Protein AF-A0AAV8WXK3-F1 (afdb_monomer)

Mean predicted aligned error: 10.57 Å

Organism: NCBI:txid1586634

pLDDT: mean 83.4, std 10.84, range [50.06, 95.94]

Structure (mmCIF, N/CA/C/O backbone):
data_AF-A0AAV8WXK3-F1
#
_entry.id   AF-A0AAV8WXK3-F1
#
loop_
_atom_site.group_PDB
_atom_site.id
_atom_site.type_symbol
_atom_site.label_atom_id
_atom_site.label_alt_id
_atom_site.label_comp_id
_atom_site.label_asym_id
_atom_site.label_entity_id
_atom_site.label_seq_id
_atom_site.pdbx_PDB_ins_code
_atom_site.Cartn_x
_atom_site.Cartn_y
_atom_site.Cartn_z
_atom_site.occupancy
_atom_site.B_iso_or_equiv
_atom_site.auth_seq_id
_atom_site.auth_comp_id
_atom_site.auth_asym_id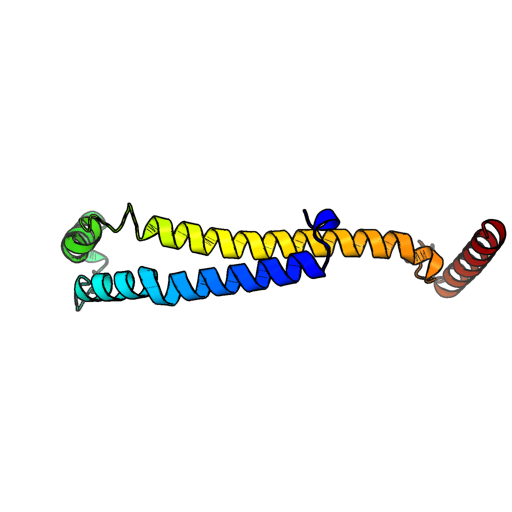
_atom_site.auth_atom_id
_atom_site.pdbx_PDB_model_num
ATOM 1 N N . MET A 1 1 ? 4.133 6.340 -17.331 1.00 71.69 1 MET A N 1
ATOM 2 C CA . MET A 1 1 ? 4.519 7.229 -16.216 1.00 71.69 1 MET A CA 1
ATOM 3 C C . MET A 1 1 ? 6.019 7.129 -15.974 1.00 71.69 1 MET A C 1
ATOM 5 O O . MET A 1 1 ? 6.680 8.133 -16.183 1.00 71.69 1 MET A O 1
ATOM 9 N N . CYS A 1 2 ? 6.570 5.940 -15.696 1.00 79.75 2 CYS A N 1
ATOM 10 C CA . CYS A 1 2 ? 8.013 5.729 -15.472 1.00 79.75 2 CYS A CA 1
ATOM 11 C C . CYS A 1 2 ? 8.922 6.330 -16.567 1.00 79.75 2 CYS A C 1
ATOM 13 O O . CYS A 1 2 ? 9.667 7.257 -16.262 1.00 79.75 2 CYS A O 1
ATOM 15 N N . LYS A 1 3 ? 8.715 5.972 -17.844 1.00 80.88 3 LYS A N 1
ATOM 16 C CA . LYS A 1 3 ? 9.365 6.598 -19.023 1.00 80.88 3 LYS A CA 1
ATOM 17 C C . LYS A 1 3 ? 9.380 8.131 -19.085 1.00 80.88 3 LYS A C 1
ATOM 19 O O . LYS A 1 3 ? 10.296 8.707 -19.654 1.00 80.88 3 LYS A O 1
ATOM 24 N N . LEU A 1 4 ? 8.337 8.797 -18.582 1.00 86.06 4 LEU A N 1
ATOM 25 C CA . LEU A 1 4 ? 8.198 10.258 -18.683 1.00 86.06 4 LEU A CA 1
ATOM 26 C C . LEU A 1 4 ? 8.815 10.985 -17.486 1.00 86.06 4 LEU A C 1
ATOM 28 O O . LEU A 1 4 ? 9.312 12.094 -17.642 1.00 86.06 4 LEU A O 1
ATOM 32 N N . LEU A 1 5 ? 8.758 10.381 -16.295 1.00 86.50 5 LEU A N 1
ATOM 33 C CA . LEU A 1 5 ? 9.324 10.967 -15.079 1.00 86.50 5 LEU A CA 1
ATOM 34 C C . LEU A 1 5 ? 10.833 10.707 -14.966 1.00 86.50 5 LEU A C 1
ATOM 36 O O . LEU A 1 5 ? 11.550 11.525 -14.389 1.00 86.50 5 LEU A O 1
ATOM 40 N N . GLY A 1 6 ? 11.303 9.568 -15.483 1.00 86.19 6 GLY A N 1
ATOM 41 C CA . GLY A 1 6 ? 12.664 9.081 -15.270 1.00 86.19 6 GLY A CA 1
ATOM 42 C C . GLY A 1 6 ? 12.981 8.823 -13.790 1.00 86.19 6 GLY A C 1
ATOM 43 O O . GLY A 1 6 ? 12.161 9.056 -12.900 1.00 86.19 6 GLY A O 1
ATOM 44 N N . TYR A 1 7 ? 14.203 8.370 -13.501 1.00 88.00 7 TYR A N 1
ATOM 45 C CA . TYR A 1 7 ? 14.631 8.070 -12.126 1.00 88.00 7 TYR A CA 1
ATOM 46 C C . TYR A 1 7 ? 14.542 9.276 -11.189 1.00 88.00 7 TYR A C 1
ATOM 48 O O . TYR A 1 7 ? 14.102 9.147 -10.048 1.00 88.00 7 TYR A O 1
ATOM 56 N N . GLN A 1 8 ? 14.919 10.459 -11.679 1.00 89.00 8 GLN A N 1
ATOM 57 C CA . GLN A 1 8 ? 14.894 11.677 -10.876 1.00 89.00 8 GLN A CA 1
ATOM 58 C C . GLN A 1 8 ? 13.462 12.074 -10.495 1.00 89.00 8 GLN A C 1
ATOM 60 O O . GLN A 1 8 ? 13.208 12.379 -9.333 1.00 89.00 8 GLN A O 1
ATOM 65 N N . GLY A 1 9 ? 12.515 12.033 -11.439 1.00 89.81 9 GLY A N 1
ATOM 66 C CA . GLY A 1 9 ? 11.117 12.354 -11.152 1.00 89.81 9 GLY A CA 1
ATOM 67 C C . GLY A 1 9 ? 10.467 11.339 -10.213 1.00 89.81 9 GLY A C 1
ATOM 68 O O . GLY A 1 9 ? 9.748 11.728 -9.295 1.00 89.81 9 GLY A O 1
ATOM 69 N N . ILE A 1 10 ? 10.761 10.046 -10.388 1.00 89.94 10 ILE A N 1
ATOM 70 C CA . ILE A 1 10 ? 10.255 8.985 -9.505 1.00 89.94 10 ILE A CA 1
ATOM 71 C C . ILE A 1 10 ? 10.774 9.172 -8.074 1.00 89.94 10 ILE A C 1
ATOM 73 O O . ILE A 1 10 ? 9.990 9.066 -7.133 1.00 89.94 10 ILE A O 1
ATOM 77 N N . ALA A 1 11 ? 12.056 9.505 -7.895 1.00 90.94 11 ALA A N 1
ATOM 78 C CA . ALA A 1 11 ? 12.639 9.730 -6.572 1.00 90.94 11 ALA A CA 1
ATOM 79 C C . ALA A 1 11 ? 11.949 10.877 -5.814 1.00 90.94 11 ALA A C 1
ATOM 81 O O . ALA A 1 11 ? 11.594 10.709 -4.649 1.00 90.94 11 ALA A O 1
ATOM 82 N N . VAL A 1 12 ? 11.688 12.008 -6.484 1.00 93.94 12 VAL A N 1
ATOM 83 C CA . VAL A 1 12 ? 10.988 13.148 -5.864 1.00 93.94 12 VAL A CA 1
ATOM 84 C C . VAL A 1 12 ? 9.550 12.779 -5.495 1.00 93.94 12 VAL A C 1
ATOM 86 O O . VAL A 1 12 ? 9.099 13.094 -4.397 1.00 93.94 12 VAL A O 1
ATOM 89 N N . VAL A 1 13 ? 8.831 12.069 -6.373 1.00 92.38 13 VAL A N 1
ATOM 90 C CA . VAL A 1 13 ? 7.464 11.609 -6.074 1.00 92.38 13 VAL A CA 1
ATOM 91 C C . VAL A 1 13 ? 7.453 10.683 -4.857 1.00 92.38 13 VAL A C 1
ATOM 93 O O . VAL A 1 13 ? 6.617 10.855 -3.974 1.00 92.38 13 VAL A O 1
ATOM 96 N N . MET A 1 14 ? 8.392 9.739 -4.767 1.00 91.56 14 MET A N 1
ATOM 97 C CA . MET A 1 14 ? 8.509 8.842 -3.613 1.00 91.56 14 MET A CA 1
ATOM 98 C C . MET A 1 14 ? 8.801 9.604 -2.314 1.00 91.56 14 MET A C 1
ATOM 100 O O . MET A 1 14 ? 8.226 9.288 -1.272 1.00 91.56 14 MET A O 1
ATOM 104 N N . GLU A 1 15 ? 9.648 10.633 -2.365 1.00 93.88 15 GLU A N 1
ATOM 105 C CA . GLU A 1 15 ? 9.946 11.474 -1.204 1.00 93.88 15 GLU A CA 1
ATOM 106 C C . GLU A 1 15 ? 8.705 12.239 -0.713 1.00 93.88 15 GLU A C 1
ATOM 108 O O . GLU A 1 15 ? 8.414 12.253 0.485 1.00 93.88 15 GLU A O 1
ATOM 113 N N . GLU A 1 16 ? 7.934 12.831 -1.626 1.00 93.94 16 GLU A N 1
ATOM 114 C CA . GLU A 1 16 ? 6.701 13.545 -1.280 1.00 93.94 16 GLU A CA 1
ATOM 115 C C . GLU A 1 16 ? 5.615 12.602 -0.749 1.00 93.94 16 GLU A C 1
ATOM 117 O O . GLU A 1 16 ? 4.958 12.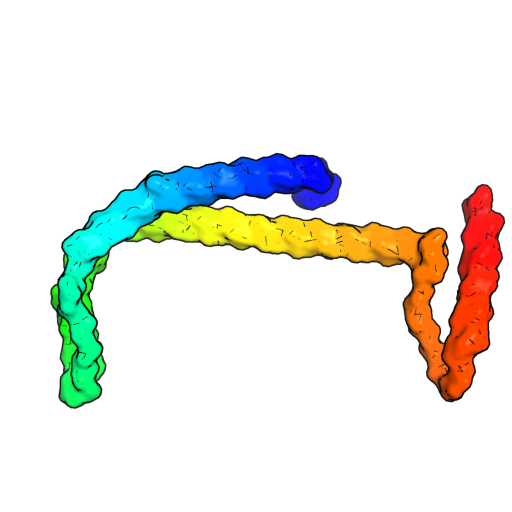906 0.250 1.00 93.94 16 GLU A O 1
ATOM 122 N N . LEU A 1 17 ? 5.477 11.409 -1.330 1.00 93.81 17 LEU A N 1
ATOM 123 C CA . LEU A 1 17 ? 4.552 10.394 -0.823 1.00 93.81 17 LEU A CA 1
ATOM 124 C C . LEU A 1 17 ? 4.912 9.948 0.597 1.00 93.81 17 LEU A C 1
ATOM 126 O O . LEU A 1 17 ? 4.020 9.796 1.433 1.00 93.81 17 LEU A O 1
ATOM 130 N N . LEU A 1 18 ? 6.202 9.810 0.917 1.00 93.12 18 LEU A N 1
ATOM 131 C CA . LEU A 1 18 ? 6.651 9.514 2.280 1.00 93.12 18 LEU A CA 1
ATOM 132 C C . LEU A 1 18 ? 6.313 10.642 3.265 1.00 93.12 18 LEU A C 1
ATOM 134 O O . LEU A 1 18 ? 5.928 10.362 4.404 1.00 93.12 18 LEU A O 1
ATOM 138 N N . LYS A 1 19 ? 6.409 11.910 2.845 1.00 94.75 19 LYS A N 1
ATOM 139 C CA . LYS A 1 19 ? 6.002 13.062 3.669 1.00 94.75 19 LYS A CA 1
ATOM 140 C C . LYS A 1 19 ? 4.497 13.044 3.943 1.00 94.75 19 LYS A C 1
ATOM 142 O O . LYS A 1 19 ? 4.099 13.220 5.096 1.00 94.75 19 LYS A O 1
ATOM 147 N N . ILE A 1 20 ? 3.680 12.760 2.927 1.00 93.06 20 ILE A N 1
ATOM 148 C CA . ILE A 1 20 ? 2.220 12.626 3.061 1.00 93.06 20 ILE A CA 1
ATOM 149 C C . ILE A 1 20 ? 1.877 11.482 4.019 1.00 93.06 20 ILE A C 1
ATOM 151 O O . ILE A 1 20 ? 1.131 11.680 4.975 1.00 93.06 20 ILE A O 1
ATOM 155 N N . VAL A 1 21 ? 2.491 10.311 3.838 1.00 94.12 21 VAL A N 1
ATOM 156 C CA . VAL A 1 21 ? 2.307 9.152 4.723 1.00 94.12 21 VAL A CA 1
ATOM 157 C C . VAL A 1 21 ? 2.658 9.493 6.168 1.00 94.12 21 VAL A C 1
ATOM 159 O O . VAL A 1 21 ? 1.892 9.186 7.083 1.00 94.12 21 VAL A O 1
ATOM 162 N N . LYS A 1 22 ? 3.794 10.157 6.396 1.00 94.06 22 LYS A N 1
ATOM 163 C CA . LYS A 1 22 ? 4.203 10.579 7.738 1.00 94.06 22 LYS A CA 1
ATOM 164 C C . LYS A 1 22 ? 3.170 11.519 8.363 1.00 94.06 22 LYS A C 1
ATOM 166 O O . LYS A 1 22 ? 2.841 11.349 9.536 1.00 94.06 22 LYS A O 1
ATOM 171 N N . SER A 1 23 ? 2.651 12.472 7.590 1.00 93.50 23 SER A N 1
ATOM 172 C CA . SER A 1 23 ? 1.610 13.401 8.037 1.00 93.50 23 SER A CA 1
ATOM 173 C C . SER A 1 23 ? 0.301 12.681 8.382 1.00 93.50 23 SER A C 1
ATOM 175 O O . SER A 1 23 ? -0.240 12.911 9.462 1.00 93.50 23 SER A O 1
ATOM 177 N N . LEU A 1 24 ? -0.155 11.746 7.542 1.00 92.81 24 LEU A N 1
ATOM 178 C CA . LEU A 1 24 ? -1.360 10.940 7.781 1.00 92.81 24 LEU A CA 1
ATOM 179 C C . LEU A 1 24 ? -1.240 10.079 9.045 1.00 92.81 24 LEU A C 1
ATOM 181 O O . LEU A 1 24 ? -2.161 10.040 9.861 1.00 92.81 24 LEU A O 1
ATOM 185 N N . ILE A 1 25 ? -0.094 9.4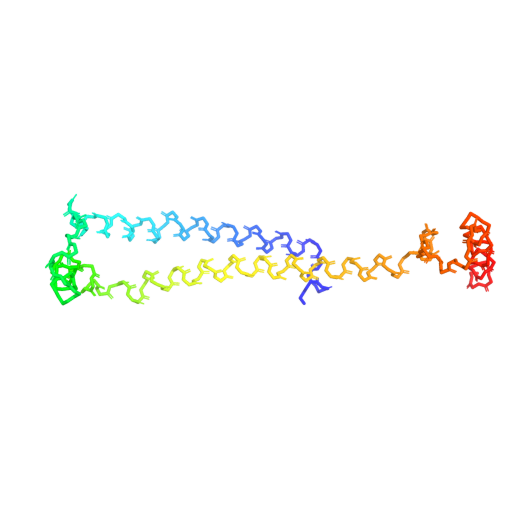16 9.238 1.00 91.94 25 ILE A N 1
ATOM 186 C CA . ILE A 1 25 ? 0.147 8.564 10.410 1.00 91.94 25 ILE A CA 1
ATOM 187 C C . ILE A 1 25 ? 0.205 9.403 11.688 1.00 91.94 25 ILE A C 1
ATOM 189 O O . ILE A 1 25 ? -0.449 9.063 12.669 1.00 91.94 25 ILE A O 1
ATOM 193 N N . GLN A 1 26 ? 0.996 10.479 11.700 1.00 92.69 26 GLN A N 1
ATOM 194 C CA . GLN A 1 26 ? 1.225 11.283 12.906 1.00 92.69 26 GLN A CA 1
ATOM 195 C C . GLN A 1 26 ? 0.070 12.243 13.222 1.00 92.69 26 GLN A C 1
ATOM 197 O O . GLN A 1 26 ? -0.068 12.664 14.370 1.00 92.69 26 GLN A O 1
ATOM 202 N N . GLY A 1 27 ? -0.741 12.587 12.222 1.00 90.69 27 GLY A N 1
ATOM 203 C CA . GLY A 1 27 ? -1.905 13.452 12.344 1.00 90.69 27 GLY A CA 1
ATOM 204 C C . GLY A 1 27 ? -3.183 12.658 12.597 1.00 90.69 27 GLY A C 1
ATOM 205 O O . GLY A 1 27 ? -3.460 12.254 13.728 1.00 90.69 27 GLY A O 1
ATOM 206 N N . SER A 1 28 ? -3.970 12.463 11.538 1.00 87.25 28 SER A N 1
ATOM 207 C CA . SER A 1 28 ? -5.338 11.941 11.618 1.00 87.25 28 SER A CA 1
ATOM 208 C C . SER A 1 28 ? -5.394 10.524 12.189 1.00 87.25 28 SER A C 1
ATOM 210 O O . SER A 1 28 ? -6.122 10.279 13.151 1.00 87.25 28 SER A O 1
ATOM 212 N N . LEU A 1 29 ? -4.588 9.590 11.675 1.00 89.44 29 LEU A N 1
ATOM 213 C CA . LEU A 1 29 ? -4.644 8.187 12.101 1.00 89.44 29 LEU A CA 1
ATOM 214 C C . LEU A 1 29 ? -4.279 8.006 13.578 1.00 89.44 29 LEU A C 1
ATOM 216 O O . LEU A 1 29 ? -4.930 7.227 14.278 1.00 89.44 29 LEU A O 1
ATOM 220 N N . LEU A 1 30 ? -3.275 8.732 14.078 1.00 91.25 30 LEU A N 1
ATOM 221 C CA . LEU A 1 30 ? -2.894 8.676 15.490 1.00 91.25 30 LEU A CA 1
ATOM 222 C C . LEU A 1 30 ? -4.008 9.199 16.400 1.00 91.25 30 LEU A C 1
ATOM 224 O O . LEU A 1 30 ? -4.276 8.595 17.439 1.00 91.25 30 LEU A O 1
ATOM 228 N N . GLN A 1 31 ? -4.642 10.313 16.027 1.00 89.94 31 GLN A N 1
ATOM 229 C CA . GLN A 1 31 ? -5.748 10.886 16.793 1.00 89.94 31 GLN A CA 1
ATOM 230 C C . GLN A 1 31 ? -6.929 9.917 16.840 1.00 89.94 31 GLN A C 1
ATOM 232 O O . GLN A 1 31 ? -7.360 9.554 17.934 1.00 89.94 31 GLN A O 1
ATOM 237 N N . PHE A 1 32 ? -7.359 9.393 15.688 1.00 87.62 32 PHE A N 1
ATOM 238 C CA . PHE A 1 32 ? -8.442 8.413 15.645 1.00 87.62 32 PHE A CA 1
ATOM 239 C C . PHE A 1 32 ? -8.125 7.150 16.437 1.00 87.62 32 PHE A C 1
ATOM 241 O O . PHE A 1 32 ? -8.988 6.652 17.151 1.00 87.62 32 PHE A O 1
ATOM 248 N N . THR A 1 33 ? -6.895 6.639 16.355 1.00 87.75 33 THR A N 1
ATOM 249 C CA . THR A 1 33 ? -6.501 5.427 17.090 1.00 87.75 33 THR A CA 1
ATOM 250 C C . THR A 1 33 ? -6.575 5.644 18.600 1.00 87.75 33 THR A C 1
ATOM 252 O O . THR A 1 33 ? -7.032 4.759 19.317 1.00 87.75 33 THR A O 1
ATOM 255 N N . LYS A 1 34 ? -6.17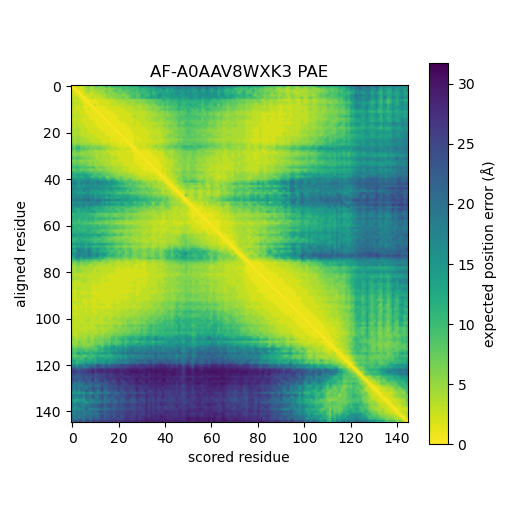6 6.822 19.097 1.00 89.94 34 LYS A N 1
ATOM 256 C CA . LYS A 1 34 ? -6.303 7.162 20.523 1.00 89.94 34 LYS A CA 1
ATOM 257 C C . LYS A 1 34 ? -7.766 7.225 20.952 1.00 89.94 34 LYS A C 1
ATOM 259 O O . LYS A 1 34 ? -8.125 6.574 21.927 1.00 89.94 34 LYS A O 1
ATOM 264 N N . THR A 1 35 ? -8.605 7.928 20.195 1.00 87.62 35 THR A N 1
ATOM 265 C CA . THR A 1 35 ? -10.041 8.044 20.485 1.00 87.62 35 THR A CA 1
ATOM 266 C C . THR A 1 35 ? -10.745 6.685 20.439 1.00 87.62 35 THR A C 1
ATOM 268 O O . THR A 1 35 ? -11.509 6.351 21.339 1.00 87.62 35 THR A O 1
ATOM 271 N N . LEU A 1 36 ? -10.441 5.850 19.442 1.00 85.81 36 LEU A N 1
ATOM 272 C CA . LEU A 1 36 ? -10.966 4.484 19.349 1.00 85.81 36 LEU A CA 1
ATOM 273 C C . LEU A 1 36 ? -10.492 3.598 20.499 1.00 85.81 36 LEU A C 1
ATOM 275 O O . LEU A 1 36 ? -11.266 2.788 20.995 1.00 85.81 36 LEU A O 1
ATOM 279 N N . MET A 1 37 ? -9.242 3.745 20.936 1.00 88.00 37 MET A N 1
ATOM 280 C CA . MET A 1 37 ? -8.704 2.986 22.063 1.00 88.00 37 MET A CA 1
ATOM 281 C C . MET A 1 37 ? -9.369 3.376 23.389 1.00 88.00 37 MET A C 1
ATOM 283 O O . MET A 1 37 ? -9.543 2.517 24.249 1.00 88.00 37 MET A O 1
ATOM 287 N N . GLU A 1 38 ? -9.780 4.636 23.549 1.00 86.94 38 GLU A N 1
ATOM 288 C CA . GLU A 1 38 ? -10.585 5.088 24.692 1.00 86.94 38 GLU A CA 1
ATOM 289 C C . GLU A 1 38 ? -12.020 4.543 24.647 1.00 86.94 38 GLU A C 1
ATOM 291 O O . GLU A 1 38 ? -12.560 4.172 25.688 1.00 86.94 38 GLU A O 1
ATOM 296 N N . ALA A 1 39 ? -12.613 4.444 23.454 1.00 85.25 39 ALA A N 1
ATOM 297 C CA . ALA A 1 39 ? -13.929 3.835 23.241 1.00 85.25 39 ALA A CA 1
ATOM 298 C C . ALA A 1 39 ? -13.907 2.292 23.290 1.00 85.25 39 ALA A C 1
ATOM 300 O O . ALA A 1 39 ? -14.956 1.652 23.364 1.00 85.25 39 ALA A O 1
ATOM 301 N N . MET A 1 40 ? -12.724 1.674 23.240 1.00 85.50 40 MET A N 1
ATOM 302 C CA . MET A 1 40 ? -12.568 0.222 23.266 1.00 85.50 40 MET A CA 1
ATOM 303 C C . MET A 1 40 ? -12.915 -0.330 24.660 1.00 85.50 40 MET A C 1
ATOM 305 O O . MET A 1 40 ? -12.436 0.191 25.674 1.00 85.50 40 MET A O 1
ATOM 309 N N . PRO A 1 41 ? -13.675 -1.437 24.762 1.00 87.00 41 PRO A N 1
ATOM 310 C CA . PRO A 1 41 ? -13.880 -2.095 26.046 1.00 87.00 41 PRO A CA 1
ATOM 311 C C . PRO A 1 41 ? -12.535 -2.546 26.633 1.00 87.00 41 PRO A C 1
ATOM 313 O O . PRO A 1 41 ? -11.750 -3.231 25.977 1.00 87.00 41 PRO A O 1
ATOM 316 N N . LYS A 1 42 ? -12.288 -2.219 27.910 1.00 84.12 42 LYS A N 1
ATOM 317 C CA . LYS A 1 42 ? -11.033 -2.558 28.617 1.00 84.12 42 LYS A CA 1
ATOM 318 C C . LYS A 1 42 ? -10.724 -4.056 28.619 1.00 84.12 42 LYS A C 1
ATOM 320 O O . LYS A 1 42 ? -9.568 -4.452 28.732 1.00 84.12 42 LYS A O 1
ATOM 325 N N . ILE A 1 43 ? -11.763 -4.890 28.562 1.00 82.25 43 ILE A N 1
ATOM 326 C CA . ILE A 1 43 ? -11.653 -6.345 28.549 1.00 82.25 43 ILE A CA 1
ATOM 327 C C . ILE A 1 43 ? -12.711 -6.895 27.592 1.00 82.25 43 ILE A C 1
ATOM 329 O O . ILE A 1 43 ? -13.898 -6.876 27.903 1.00 82.25 43 ILE A O 1
ATOM 333 N N . CYS A 1 44 ? -12.273 -7.456 26.468 1.00 85.88 44 CYS A N 1
ATOM 334 C CA . CYS A 1 44 ? -13.114 -8.245 25.571 1.00 85.88 44 CYS A CA 1
ATOM 335 C C . CYS A 1 44 ? -12.616 -9.696 25.606 1.00 85.88 44 CYS A C 1
ATOM 337 O O . CYS A 1 44 ? -11.542 -10.002 25.089 1.00 85.88 44 CYS A O 1
ATOM 339 N N . LYS A 1 45 ? -13.340 -10.583 26.302 1.00 85.44 45 LYS A N 1
ATOM 340 C CA . LYS A 1 45 ? -12.953 -11.999 26.431 1.00 85.44 45 LYS A CA 1
ATOM 341 C C . LYS A 1 45 ? -13.470 -12.783 25.234 1.00 85.44 45 LYS A C 1
ATOM 343 O O . LYS A 1 45 ? -14.541 -12.485 24.720 1.00 85.44 45 LYS A O 1
ATOM 348 N N . LEU A 1 46 ? -12.746 -13.830 24.847 1.00 85.50 46 LEU A N 1
ATOM 349 C CA . LEU A 1 46 ? -13.242 -14.783 23.861 1.00 85.50 46 LEU A CA 1
ATOM 350 C C . LEU A 1 46 ? -14.356 -15.631 24.506 1.00 85.50 46 LEU A C 1
ATOM 352 O O . LEU A 1 46 ? -14.071 -16.336 25.484 1.00 85.50 46 LEU A O 1
ATOM 356 N N . PRO A 1 47 ? -15.614 -15.563 24.030 1.00 86.69 47 PRO A N 1
ATOM 357 C CA . PRO A 1 47 ? -16.683 -16.376 24.595 1.00 86.69 47 PRO A CA 1
ATOM 358 C C . PRO A 1 47 ? -16.430 -17.863 24.320 1.00 86.69 47 PRO A C 1
ATOM 360 O O . PRO A 1 47 ? -15.827 -18.232 23.311 1.00 86.69 47 PRO A O 1
ATOM 363 N N . ARG A 1 48 ? -16.890 -18.733 25.225 1.00 84.69 48 ARG A N 1
ATOM 364 C CA . ARG A 1 48 ? -16.784 -20.188 25.035 1.00 84.69 48 ARG A CA 1
ATOM 365 C C . ARG A 1 48 ? -17.668 -20.665 23.881 1.00 84.69 48 ARG A C 1
ATOM 367 O O . ARG A 1 48 ? -18.680 -20.045 23.566 1.00 84.69 48 ARG A O 1
ATOM 374 N N . TYR A 1 49 ? -17.316 -21.810 23.301 1.00 84.94 49 TYR A N 1
ATOM 375 C CA . TYR A 1 49 ? -18.105 -22.417 22.225 1.00 84.94 49 TYR A CA 1
ATOM 376 C C . TYR A 1 49 ? -19.539 -22.772 22.668 1.00 84.94 49 TYR A C 1
ATOM 378 O O . TYR A 1 49 ? -20.454 -22.740 21.849 1.00 84.94 49 TYR A O 1
ATOM 386 N N . ASP A 1 50 ? -19.738 -23.018 23.969 1.00 86.44 50 ASP A N 1
ATOM 387 C CA . ASP A 1 50 ? -21.025 -23.356 24.595 1.00 86.44 50 ASP A CA 1
ATOM 388 C C . ASP A 1 50 ? -22.127 -22.303 24.359 1.00 86.44 50 ASP A C 1
ATOM 390 O O . ASP A 1 50 ? -23.312 -22.621 24.413 1.00 86.44 50 ASP A O 1
ATOM 394 N N . TYR A 1 51 ? -21.755 -21.048 24.080 1.00 83.56 51 TYR A N 1
ATOM 395 C CA . TYR A 1 51 ? -22.700 -19.948 23.847 1.00 83.56 51 TYR A CA 1
ATOM 396 C C . TYR A 1 51 ? -23.334 -19.958 22.445 1.00 83.56 51 TYR A C 1
ATOM 398 O O . TYR A 1 51 ? -24.295 -19.225 22.202 1.00 83.56 51 TYR A O 1
ATOM 406 N N . GLY A 1 52 ? -22.810 -20.770 21.519 1.00 90.94 52 GLY A N 1
ATOM 407 C CA . GLY A 1 52 ? -23.267 -20.825 20.131 1.00 90.94 52 GLY A CA 1
ATOM 408 C C . GLY A 1 52 ? -23.018 -19.532 19.339 1.00 90.94 52 GLY A C 1
ATOM 409 O O . GLY A 1 52 ? -22.687 -18.478 19.885 1.00 90.94 52 GLY A O 1
ATOM 410 N N . SER A 1 53 ? -23.189 -19.587 18.015 1.00 90.44 53 SER A N 1
ATOM 411 C CA . SER A 1 53 ? -22.942 -18.427 17.145 1.00 90.44 53 SER A CA 1
ATOM 412 C C . SER A 1 53 ? -23.829 -17.203 17.438 1.00 90.44 53 SER A C 1
ATOM 414 O O . SER A 1 53 ? -23.285 -16.096 17.415 1.00 90.44 53 SER A O 1
ATOM 416 N N . PRO A 1 54 ? -25.133 -17.324 17.784 1.00 91.25 54 PRO A N 1
ATOM 417 C CA . PRO A 1 54 ? -25.956 -16.148 18.075 1.00 91.25 54 PRO A CA 1
ATOM 418 C C . PRO A 1 54 ? -25.552 -15.464 19.387 1.00 91.25 54 PRO A C 1
ATOM 420 O O . PRO A 1 54 ? -25.541 -14.236 19.462 1.00 91.25 54 PRO A O 1
ATOM 423 N N . GLY A 1 55 ? -25.171 -16.246 20.406 1.00 88.75 55 GLY A N 1
ATOM 424 C CA . GLY A 1 55 ? -24.718 -15.718 21.694 1.00 88.75 55 GLY A CA 1
ATOM 425 C C . GLY A 1 55 ? -23.381 -14.987 21.581 1.00 88.75 55 GLY A C 1
ATOM 426 O O . GLY A 1 55 ? -23.220 -13.896 22.128 1.00 88.75 55 GLY A O 1
ATOM 427 N N . VAL A 1 56 ? -22.446 -15.541 20.804 1.00 91.38 56 VAL A N 1
ATOM 428 C CA . VAL A 1 56 ? -21.152 -14.906 20.508 1.00 91.38 56 VAL A CA 1
ATOM 429 C C . VAL A 1 56 ? -21.340 -13.598 19.730 1.00 91.38 56 VAL A C 1
ATOM 431 O O . VAL A 1 56 ? -20.727 -12.587 20.072 1.00 91.38 56 VAL A O 1
ATOM 434 N N . LEU A 1 57 ? -22.213 -13.584 18.715 1.00 90.06 57 LEU A N 1
ATOM 435 C CA . LEU A 1 57 ? -22.501 -12.375 17.939 1.00 90.06 57 LEU A CA 1
ATOM 436 C C . LEU A 1 57 ? -23.128 -11.278 18.810 1.00 90.06 57 LEU A C 1
ATOM 438 O O . LEU A 1 57 ? -22.688 -10.131 18.752 1.00 90.06 57 LEU A O 1
ATOM 442 N N . GLY A 1 58 ? -24.113 -11.628 19.642 1.00 90.00 58 GLY A N 1
ATOM 443 C CA . GLY A 1 58 ? -24.743 -10.690 20.573 1.00 90.00 58 GLY A CA 1
ATOM 444 C C . GLY A 1 58 ? -23.750 -10.103 21.579 1.00 90.00 58 GLY A C 1
ATOM 445 O O . GLY A 1 58 ? -23.783 -8.903 21.845 1.00 90.00 58 GLY A O 1
ATOM 446 N N . TYR A 1 59 ? -22.813 -10.920 22.076 1.00 90.25 59 TYR A N 1
ATOM 447 C CA . TYR A 1 59 ? -21.730 -10.457 22.946 1.00 90.25 59 TYR A CA 1
ATOM 448 C C . TYR A 1 59 ? -20.853 -9.404 22.258 1.00 90.25 59 TYR A C 1
ATOM 450 O O . TYR A 1 59 ? -20.653 -8.325 22.814 1.00 90.25 59 TYR A O 1
ATOM 458 N N . TYR A 1 60 ? -20.365 -9.674 21.042 1.00 90.06 60 TYR A N 1
ATOM 459 C CA . TYR A 1 60 ? -19.533 -8.708 20.319 1.00 90.06 60 TYR A CA 1
ATOM 460 C C . TYR A 1 60 ? -20.300 -7.451 19.922 1.00 90.06 60 TYR A C 1
ATOM 462 O O . TYR A 1 60 ? -19.746 -6.359 20.018 1.00 90.06 60 TYR A O 1
ATOM 470 N N . HIS A 1 61 ? -21.571 -7.580 19.539 1.00 89.12 61 HIS A N 1
ATOM 471 C CA . HIS A 1 61 ? -22.397 -6.420 19.228 1.00 89.12 61 HIS A CA 1
ATOM 472 C C . HIS A 1 61 ? -22.569 -5.517 20.453 1.00 89.12 61 HIS A C 1
ATOM 474 O O . HIS A 1 61 ? -22.454 -4.303 20.319 1.00 89.12 61 HIS A O 1
ATOM 480 N N . ALA A 1 62 ? -22.804 -6.080 21.641 1.00 88.44 62 ALA A N 1
ATOM 481 C CA . ALA A 1 62 ? -22.932 -5.295 22.866 1.00 88.44 62 ALA A CA 1
ATOM 482 C C . ALA A 1 62 ? -21.599 -4.655 23.293 1.00 88.44 62 ALA A C 1
ATOM 484 O O . ALA A 1 62 ? -21.580 -3.499 23.697 1.00 88.44 62 ALA A O 1
ATOM 485 N N . GLN A 1 63 ? -20.483 -5.385 23.182 1.00 87.81 63 GLN A N 1
ATOM 486 C CA . GLN A 1 63 ? -19.157 -4.907 23.602 1.00 87.81 63 GLN A CA 1
ATOM 487 C C . GLN A 1 63 ? -18.552 -3.860 22.659 1.00 87.81 63 GLN A C 1
ATOM 489 O O . GLN A 1 63 ? -17.785 -3.013 23.103 1.00 87.81 63 GLN A O 1
ATOM 494 N N . LEU A 1 64 ? -18.855 -3.930 21.361 1.00 87.81 64 LEU A N 1
ATOM 495 C CA . LEU A 1 64 ? -18.277 -3.057 20.333 1.00 87.81 64 LEU A CA 1
ATOM 496 C C . LEU A 1 64 ? -19.277 -2.012 19.819 1.00 87.81 64 LEU A C 1
ATOM 498 O O . LEU A 1 64 ? -18.989 -1.335 18.834 1.00 87.81 64 LEU A O 1
ATOM 502 N N . ASN A 1 65 ? -20.446 -1.876 20.454 1.00 87.50 65 ASN A N 1
ATOM 503 C CA . ASN A 1 65 ? -21.509 -0.982 19.994 1.00 87.50 65 ASN A CA 1
ATOM 504 C C . ASN A 1 65 ? -21.023 0.467 19.836 1.00 87.50 65 ASN A C 1
ATOM 506 O O . ASN A 1 65 ? -21.305 1.099 18.821 1.00 87.50 65 ASN A O 1
ATOM 510 N N . ASP A 1 66 ? -20.232 0.954 20.791 1.00 84.75 66 ASP A N 1
ATOM 511 C CA . ASP A 1 66 ? -19.716 2.327 20.796 1.00 84.75 66 ASP A CA 1
ATOM 512 C C . ASP A 1 66 ? -18.732 2.581 19.640 1.00 84.75 66 ASP A C 1
ATOM 514 O O . ASP A 1 66 ? -18.681 3.677 19.087 1.00 84.75 66 ASP A O 1
ATOM 518 N N . ILE A 1 67 ? -18.009 1.543 19.202 1.00 84.69 67 ILE A N 1
ATOM 519 C CA . ILE A 1 67 ? -17.130 1.593 18.025 1.00 84.69 67 ILE A CA 1
ATOM 520 C C . ILE A 1 67 ? -17.955 1.561 16.735 1.00 84.69 67 ILE A C 1
ATOM 522 O O . ILE A 1 67 ? -17.675 2.305 15.798 1.00 84.69 67 ILE A O 1
ATOM 526 N N . VAL A 1 68 ? -18.977 0.702 16.668 1.00 84.00 68 VAL A N 1
ATOM 527 C CA . VAL A 1 68 ? -19.841 0.560 15.482 1.00 84.00 68 VAL A CA 1
ATOM 528 C C . VAL A 1 68 ? -20.641 1.837 15.221 1.00 84.00 68 VAL A C 1
ATOM 530 O O . VAL A 1 68 ? -20.864 2.193 14.065 1.00 84.00 68 VAL A O 1
ATOM 533 N N . GLN A 1 69 ? -21.062 2.525 16.281 1.00 84.31 69 GLN A N 1
ATOM 534 C CA . GLN A 1 69 ? -21.819 3.772 16.197 1.00 84.31 69 GLN A CA 1
ATOM 535 C C . GLN A 1 69 ? -20.937 5.014 16.040 1.00 84.31 69 GLN A C 1
ATOM 537 O O . GLN A 1 69 ? -21.480 6.110 15.904 1.00 84.31 69 GLN A O 1
ATOM 542 N N . TYR A 1 70 ? -19.607 4.872 16.031 1.00 83.50 70 TYR A N 1
ATOM 543 C CA . TYR A 1 70 ? -18.703 6.006 15.882 1.00 83.50 70 TYR A CA 1
ATOM 544 C C . TYR A 1 70 ? -18.910 6.666 14.502 1.00 83.50 70 TYR A C 1
ATOM 546 O O . TYR A 1 70 ? -18.605 6.048 13.475 1.00 83.50 70 TYR A O 1
ATOM 554 N N . PRO A 1 71 ? -19.447 7.901 14.445 1.00 77.19 71 PRO A N 1
ATOM 555 C CA . PRO A 1 71 ? -19.906 8.508 13.194 1.00 77.19 71 PRO A CA 1
ATOM 556 C C . PRO A 1 71 ? -18.753 8.742 12.212 1.00 77.19 71 PRO A C 1
ATOM 558 O O . PRO A 1 71 ? -18.914 8.528 11.008 1.00 77.19 71 PRO A O 1
ATOM 561 N N . ASP A 1 72 ? -17.567 9.062 12.734 1.00 79.19 72 ASP A N 1
ATOM 562 C CA . ASP A 1 72 ? -16.388 9.394 11.930 1.00 79.19 72 ASP A CA 1
ATOM 563 C C . ASP A 1 72 ? -15.603 8.149 11.473 1.00 79.19 72 ASP A C 1
ATOM 565 O O . ASP A 1 72 ? -14.686 8.242 10.650 1.00 79.19 72 ASP A O 1
ATOM 569 N N . ALA A 1 73 ? -15.986 6.947 11.938 1.00 73.94 73 ALA A N 1
ATOM 570 C CA . ALA A 1 73 ? -15.340 5.693 11.538 1.00 73.94 73 ALA A CA 1
ATOM 571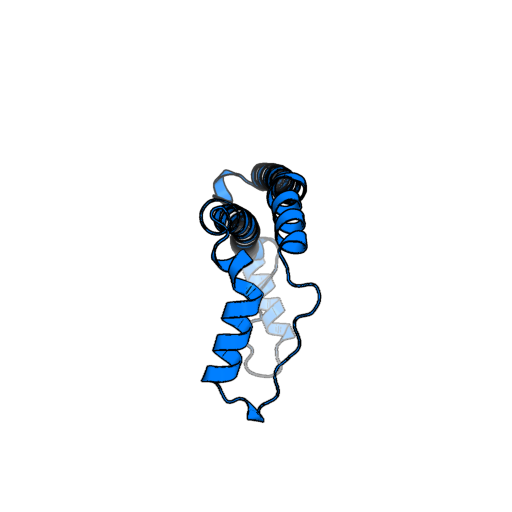 C C . ALA A 1 73 ? -15.426 5.478 10.021 1.00 73.94 73 ALA A C 1
ATOM 573 O O . ALA A 1 73 ? -14.458 5.081 9.367 1.00 73.94 73 ALA A O 1
ATOM 574 N N . ARG A 1 74 ? -16.608 5.722 9.441 1.00 69.62 74 ARG A N 1
ATOM 575 C CA . ARG A 1 74 ? -16.855 5.434 8.025 1.00 69.62 74 ARG A CA 1
ATOM 576 C C . ARG A 1 74 ? -16.422 6.573 7.107 1.00 69.62 74 ARG A C 1
ATOM 578 O O . ARG A 1 74 ? -15.971 6.300 5.996 1.00 69.62 74 ARG A O 1
ATOM 585 N N . THR A 1 75 ? -16.584 7.814 7.544 1.00 79.62 75 THR A N 1
ATOM 586 C CA . THR A 1 75 ? -16.338 9.013 6.731 1.00 79.62 75 THR A CA 1
ATOM 587 C C . THR A 1 75 ? -14.869 9.408 6.719 1.00 79.62 75 THR A C 1
ATOM 589 O O . THR A 1 75 ? -14.351 9.711 5.648 1.00 79.62 75 THR A O 1
ATOM 592 N N . GLU A 1 76 ? -14.183 9.344 7.861 1.00 84.06 76 GLU A N 1
ATOM 593 C CA . GLU A 1 76 ? -12.821 9.867 7.993 1.00 84.06 76 GLU A CA 1
ATOM 594 C C . GLU A 1 76 ? -11.798 8.759 8.231 1.00 84.06 76 GLU A C 1
ATOM 596 O O . GLU A 1 76 ? -10.808 8.675 7.502 1.00 84.06 76 GLU A O 1
ATOM 601 N N . LEU A 1 77 ? -12.027 7.847 9.178 1.00 85.81 77 LEU A N 1
ATOM 602 C CA . LEU A 1 77 ? -11.047 6.801 9.494 1.00 85.81 77 LEU A CA 1
ATOM 603 C C . LEU A 1 77 ? -10.795 5.869 8.296 1.00 85.81 77 LEU A C 1
ATOM 605 O O . LEU A 1 77 ? -9.651 5.723 7.858 1.00 85.81 77 LEU A O 1
ATOM 609 N N . PHE A 1 78 ? -11.839 5.270 7.713 1.00 87.69 78 PHE A N 1
ATOM 610 C CA . PHE A 1 78 ? -11.659 4.407 6.536 1.00 87.69 78 PHE A CA 1
ATOM 611 C C . PHE A 1 78 ? -11.180 5.167 5.299 1.00 87.69 78 PHE A C 1
ATOM 613 O O . PHE A 1 78 ? -10.485 4.584 4.467 1.00 87.69 78 PHE A O 1
ATOM 620 N N . HIS A 1 79 ? -11.500 6.457 5.179 1.00 90.38 79 HIS A N 1
ATOM 621 C CA . HIS A 1 79 ? -10.968 7.283 4.100 1.00 90.38 79 HIS A CA 1
ATOM 622 C C . HIS A 1 79 ? -9.450 7.451 4.224 1.00 90.38 79 HIS A C 1
ATOM 624 O O . HIS A 1 79 ? -8.736 7.159 3.266 1.00 90.38 79 HIS A O 1
ATOM 630 N N . ASN A 1 80 ? -8.962 7.818 5.414 1.00 90.81 80 ASN A N 1
ATOM 631 C CA . ASN A 1 80 ? -7.533 7.959 5.702 1.00 90.81 80 ASN A CA 1
ATOM 632 C C . ASN A 1 80 ? -6.777 6.636 5.490 1.00 90.81 80 ASN A C 1
ATOM 634 O O . ASN A 1 80 ? -5.707 6.623 4.885 1.00 90.81 80 ASN A O 1
ATOM 638 N N . PHE A 1 81 ? -7.341 5.500 5.922 1.00 91.00 81 PHE A N 1
ATOM 639 C CA . PHE A 1 81 ? -6.738 4.186 5.662 1.00 91.00 81 PHE A CA 1
ATOM 640 C C . PHE A 1 81 ? -6.709 3.829 4.176 1.00 91.00 81 PHE A C 1
ATOM 642 O O . PHE A 1 81 ? -5.731 3.247 3.706 1.00 91.00 81 PHE A O 1
ATOM 649 N N . ARG A 1 82 ? -7.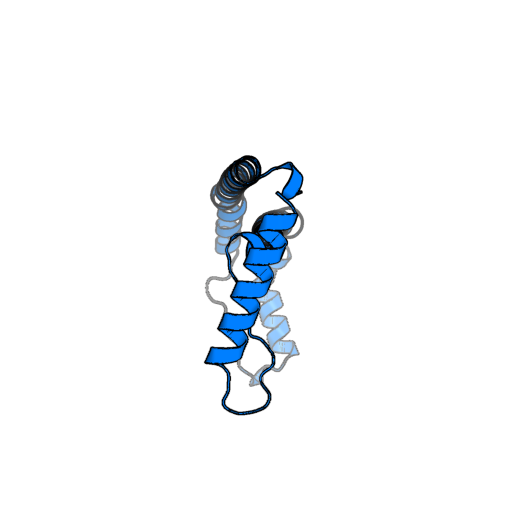758 4.180 3.425 1.00 92.56 82 ARG A N 1
ATOM 650 C CA . ARG A 1 82 ? -7.797 3.967 1.976 1.00 92.56 82 ARG A CA 1
ATOM 651 C C . ARG A 1 82 ? -6.746 4.815 1.268 1.00 92.56 82 ARG A C 1
ATOM 653 O O . ARG A 1 82 ? -6.065 4.306 0.388 1.00 92.56 82 ARG A O 1
ATOM 660 N N . GLU A 1 83 ? -6.609 6.083 1.642 1.00 92.44 83 GLU A N 1
ATOM 661 C CA . GLU A 1 83 ? -5.585 6.974 1.095 1.00 92.44 83 GLU A CA 1
ATOM 662 C C . GLU A 1 83 ? -4.180 6.443 1.387 1.00 92.44 83 GLU A C 1
ATOM 664 O O . GLU A 1 83 ? -3.392 6.242 0.465 1.00 92.44 83 GLU A O 1
ATOM 669 N N . PHE A 1 84 ? -3.905 6.097 2.645 1.00 93.88 84 PHE A N 1
ATOM 670 C CA . PHE A 1 84 ? -2.641 5.495 3.055 1.00 93.88 84 PHE A CA 1
ATOM 671 C C . PHE A 1 84 ? -2.328 4.201 2.284 1.00 93.88 84 PHE A C 1
ATOM 673 O O . PHE A 1 84 ? -1.228 4.041 1.752 1.00 93.88 84 PHE A O 1
ATOM 680 N N . GLY A 1 85 ? -3.304 3.296 2.163 1.00 94.88 85 GLY A N 1
ATOM 681 C CA . GLY A 1 85 ? -3.155 2.055 1.402 1.00 94.88 85 GLY A CA 1
ATOM 682 C C . GLY A 1 85 ? -2.901 2.300 -0.086 1.00 94.88 85 GLY A C 1
ATOM 683 O O . GLY A 1 85 ? -2.037 1.653 -0.677 1.00 94.88 85 GLY A O 1
ATOM 684 N N . ASN A 1 86 ? -3.591 3.272 -0.685 1.00 95.12 86 ASN A N 1
ATOM 685 C CA . ASN A 1 86 ? -3.385 3.649 -2.081 1.00 95.12 86 ASN A CA 1
ATOM 686 C C . ASN A 1 86 ? -1.985 4.214 -2.327 1.00 95.12 86 ASN A C 1
ATOM 688 O O . ASN A 1 86 ? -1.402 3.915 -3.365 1.00 95.12 86 ASN A O 1
ATOM 692 N N . ILE A 1 87 ? -1.428 4.984 -1.388 1.00 94.69 87 ILE A N 1
ATOM 693 C CA . ILE A 1 87 ? -0.052 5.483 -1.497 1.00 94.69 87 ILE A CA 1
ATOM 694 C C . ILE A 1 87 ? 0.935 4.312 -1.527 1.00 94.69 87 ILE A C 1
ATOM 696 O O . ILE A 1 87 ? 1.794 4.258 -2.403 1.00 94.69 87 ILE A O 1
ATOM 700 N N . ILE A 1 88 ? 0.778 3.331 -0.633 1.00 93.56 88 ILE A N 1
ATOM 701 C CA . ILE A 1 88 ? 1.637 2.136 -0.614 1.00 93.56 88 ILE A CA 1
ATOM 702 C C . ILE A 1 88 ? 1.508 1.345 -1.919 1.00 93.56 88 ILE A C 1
ATOM 704 O O . ILE A 1 88 ? 2.515 0.959 -2.512 1.00 93.56 88 ILE A O 1
ATOM 708 N N . LEU A 1 89 ? 0.276 1.115 -2.381 1.00 95.94 89 LEU A N 1
ATOM 709 C CA . LEU A 1 89 ? 0.023 0.417 -3.641 1.00 95.94 89 LEU A CA 1
ATOM 710 C C . LEU A 1 89 ? 0.637 1.159 -4.826 1.00 95.94 89 LEU A C 1
ATOM 712 O O . LEU A 1 89 ? 1.215 0.527 -5.705 1.00 95.94 89 LEU A O 1
ATOM 716 N N . PHE A 1 90 ? 0.549 2.487 -4.841 1.00 94.56 90 PHE A N 1
ATOM 717 C CA . PHE A 1 90 ? 1.166 3.301 -5.875 1.00 94.56 90 PHE A CA 1
ATOM 718 C C . PHE A 1 90 ? 2.687 3.125 -5.886 1.00 94.56 90 PHE A C 1
ATOM 720 O O . PHE A 1 90 ? 3.242 2.853 -6.947 1.00 94.56 90 PHE A O 1
ATOM 727 N N . CYS A 1 91 ? 3.350 3.200 -4.727 1.00 92.75 91 CYS A N 1
ATOM 728 C CA . CYS A 1 91 ? 4.791 2.963 -4.616 1.00 92.75 91 CYS A CA 1
ATOM 729 C C . CYS A 1 91 ? 5.186 1.582 -5.163 1.00 92.75 91 CYS A C 1
ATOM 731 O O . CYS A 1 91 ? 6.109 1.481 -5.969 1.00 92.75 91 CYS A O 1
ATOM 733 N N . LEU A 1 92 ? 4.442 0.536 -4.788 1.00 94.06 92 LEU A N 1
ATOM 734 C CA . LEU A 1 92 ? 4.679 -0.836 -5.243 1.00 94.06 92 LEU A CA 1
ATOM 735 C C . LEU A 1 92 ? 4.514 -0.984 -6.764 1.00 94.06 92 LEU A C 1
ATOM 737 O O . LEU A 1 92 ? 5.357 -1.579 -7.432 1.00 94.06 92 LEU A O 1
ATOM 741 N N . LEU A 1 93 ? 3.422 -0.461 -7.323 1.00 94.19 93 LEU A N 1
ATOM 742 C CA . LEU A 1 93 ? 3.141 -0.562 -8.757 1.00 94.19 93 LEU A CA 1
ATOM 743 C C . LEU A 1 93 ? 4.127 0.267 -9.589 1.00 94.19 93 LEU A C 1
ATOM 745 O O . LEU A 1 93 ? 4.506 -0.148 -10.683 1.00 94.19 93 LEU A O 1
ATOM 749 N N . MET A 1 94 ? 4.566 1.414 -9.067 1.00 91.62 94 MET A N 1
ATOM 750 C CA . MET A 1 94 ? 5.601 2.240 -9.687 1.00 91.62 94 MET A CA 1
ATOM 751 C C . MET A 1 94 ? 6.946 1.518 -9.747 1.00 91.62 94 MET A C 1
ATOM 753 O O . MET A 1 94 ? 7.581 1.520 -10.801 1.00 91.62 94 MET A O 1
ATOM 757 N N . GLU A 1 95 ? 7.359 0.871 -8.656 1.00 90.81 95 GLU A N 1
ATOM 758 C CA . GLU A 1 95 ? 8.585 0.068 -8.615 1.00 90.81 95 GLU A CA 1
ATOM 759 C C . GLU A 1 95 ? 8.520 -1.094 -9.616 1.00 90.81 95 GLU A C 1
ATOM 761 O O . GLU A 1 95 ? 9.422 -1.254 -10.435 1.00 90.81 95 GLU A O 1
ATOM 766 N N . GLN A 1 96 ? 7.410 -1.841 -9.643 1.00 93.38 96 GLN A N 1
ATOM 767 C CA . GLN A 1 96 ? 7.214 -2.932 -10.605 1.00 93.38 96 GLN A CA 1
ATOM 768 C C . GLN A 1 96 ? 7.288 -2.456 -12.061 1.00 93.38 96 GLN A C 1
ATOM 770 O O . GLN A 1 96 ? 7.884 -3.129 -12.904 1.00 93.38 96 GLN A O 1
ATOM 775 N N . ALA A 1 97 ? 6.687 -1.305 -12.368 1.00 91.56 97 ALA A N 1
ATOM 776 C CA . ALA A 1 97 ? 6.730 -0.732 -13.707 1.00 91.56 97 ALA A CA 1
ATOM 777 C C . ALA A 1 97 ? 8.150 -0.289 -14.098 1.00 91.56 97 ALA A C 1
ATOM 779 O O . ALA A 1 97 ? 8.551 -0.493 -15.243 1.00 91.56 97 ALA A O 1
ATOM 780 N N . LEU A 1 98 ? 8.920 0.269 -13.156 1.00 91.50 98 LEU A N 1
ATOM 781 C CA . LEU A 1 98 ? 10.318 0.641 -13.379 1.00 91.50 98 LEU A CA 1
ATOM 782 C C . LEU A 1 98 ? 11.195 -0.593 -13.640 1.00 91.50 98 LEU A C 1
ATOM 784 O O . LEU A 1 98 ? 11.937 -0.612 -14.616 1.00 91.50 98 LEU A O 1
ATOM 788 N N . SER A 1 99 ? 11.044 -1.663 -12.854 1.00 91.50 99 SER A N 1
ATOM 789 C CA . SER A 1 99 ? 11.798 -2.906 -13.069 1.00 91.50 99 SER A CA 1
ATOM 790 C C . SER A 1 99 ? 11.514 -3.546 -14.431 1.00 91.50 99 SER A C 1
ATOM 792 O O . SER A 1 99 ? 12.409 -4.114 -15.053 1.00 91.50 99 SER A O 1
ATOM 794 N N . GLN A 1 100 ? 10.274 -3.468 -14.923 1.00 90.94 100 GLN A N 1
ATOM 795 C CA . GLN A 1 100 ? 9.945 -3.965 -16.264 1.00 90.94 100 GLN A CA 1
ATOM 796 C C . GLN A 1 100 ? 10.632 -3.147 -17.363 1.00 90.94 100 GLN A C 1
ATOM 798 O O . GLN A 1 100 ? 11.087 -3.717 -18.357 1.00 90.94 100 GLN A O 1
ATOM 803 N N . GLU A 1 101 ? 10.715 -1.829 -17.186 1.00 89.94 101 GLU A N 1
ATOM 804 C CA . GLU A 1 101 ? 11.399 -0.924 -18.110 1.00 89.94 101 GLU A CA 1
ATOM 805 C C . GLU A 1 101 ? 12.902 -1.227 -18.163 1.00 89.94 101 GLU A C 1
ATOM 807 O O . GLU A 1 101 ? 13.442 -1.457 -19.243 1.00 89.94 101 GLU A O 1
ATOM 812 N N . GLU A 1 102 ? 13.536 -1.379 -17.000 1.00 89.75 102 GLU A N 1
ATOM 813 C CA . GLU A 1 102 ? 14.951 -1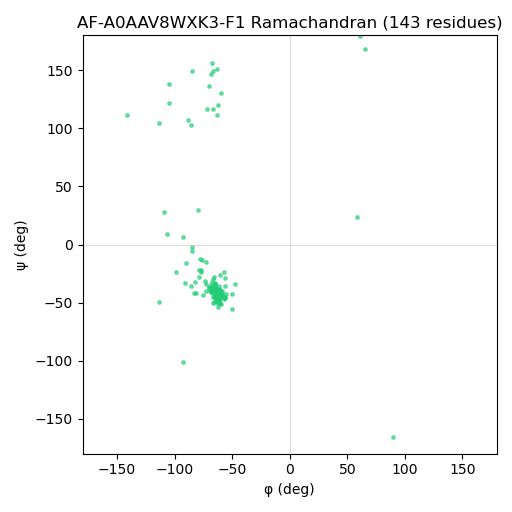.744 -16.875 1.00 89.75 102 GLU A CA 1
ATOM 814 C C . GLU A 1 102 ? 15.282 -3.068 -17.562 1.00 89.75 102 GLU A C 1
ATOM 816 O O . GLU A 1 102 ? 16.271 -3.169 -18.285 1.00 89.75 102 GLU A O 1
ATOM 821 N N . VAL A 1 103 ? 14.448 -4.097 -17.384 1.00 91.56 103 VAL A N 1
ATOM 822 C CA . VAL A 1 103 ? 14.667 -5.390 -18.047 1.00 91.56 103 VAL A CA 1
ATOM 823 C C . VAL A 1 103 ? 14.567 -5.252 -19.566 1.00 91.56 103 VAL A C 1
ATOM 825 O O . VAL A 1 103 ? 15.357 -5.870 -20.279 1.00 91.56 103 VAL A O 1
ATOM 828 N N . CYS A 1 104 ? 13.632 -4.448 -20.079 1.00 89.81 104 CYS A N 1
ATOM 829 C CA . CYS A 1 104 ? 13.523 -4.214 -21.521 1.00 89.81 104 CYS A CA 1
ATOM 830 C C . CYS A 1 104 ? 14.783 -3.541 -22.072 1.00 89.81 104 CYS A C 1
ATOM 832 O O . CYS A 1 104 ? 15.318 -3.995 -23.087 1.00 89.81 104 CYS A O 1
ATOM 834 N N . ASP A 1 105 ? 15.283 -2.519 -21.382 1.00 89.38 105 ASP A N 1
ATOM 835 C CA . ASP A 1 105 ? 16.489 -1.795 -21.781 1.00 89.38 105 ASP A CA 1
ATOM 836 C C . ASP A 1 105 ? 17.729 -2.700 -21.713 1.00 89.38 105 ASP A C 1
ATOM 838 O O . ASP A 1 105 ? 18.539 -2.729 -22.642 1.00 89.38 105 ASP A O 1
ATOM 842 N N . LEU A 1 106 ? 17.842 -3.530 -20.672 1.00 89.06 106 LEU A N 1
ATOM 843 C CA . LEU A 1 106 ? 18.917 -4.517 -20.541 1.00 89.06 106 LEU A CA 1
ATOM 844 C C . LEU A 1 106 ? 18.876 -5.570 -21.652 1.00 89.06 106 LEU A C 1
ATOM 846 O O . LEU A 1 106 ? 19.920 -5.923 -22.197 1.00 89.06 106 LEU A O 1
ATOM 850 N N . LEU A 1 107 ? 17.692 -6.064 -22.024 1.00 87.50 107 LEU A N 1
ATOM 851 C CA . LEU A 1 107 ? 17.544 -7.027 -23.120 1.00 87.50 107 LEU A CA 1
ATOM 852 C C . LEU A 1 107 ? 17.943 -6.423 -24.471 1.00 87.50 107 LEU A C 1
ATOM 854 O O . LEU A 1 107 ? 18.532 -7.118 -25.298 1.00 87.50 107 LEU A O 1
ATOM 858 N N . GLN A 1 108 ? 17.660 -5.138 -24.690 1.00 87.44 108 GLN A N 1
ATOM 859 C CA . GLN A 1 108 ? 18.080 -4.420 -25.894 1.00 87.44 108 GLN A CA 1
ATOM 860 C C . GLN A 1 108 ? 19.584 -4.117 -25.899 1.00 87.44 108 GLN A C 1
ATOM 862 O O . GLN A 1 108 ? 20.213 -4.166 -26.956 1.00 87.44 108 GLN A O 1
ATOM 867 N N . ALA A 1 109 ? 20.182 -3.859 -24.733 1.00 87.25 109 ALA A N 1
ATOM 868 C CA . ALA A 1 109 ? 21.618 -3.634 -24.582 1.00 87.25 109 ALA A CA 1
ATOM 869 C C . ALA A 1 109 ? 22.451 -4.931 -24.618 1.00 87.25 109 ALA A C 1
ATOM 871 O O . ALA A 1 109 ? 23.633 -4.892 -24.967 1.00 87.25 109 ALA A O 1
ATOM 872 N N . ALA A 1 110 ? 21.851 -6.082 -24.290 1.00 85.62 110 ALA A N 1
ATOM 873 C CA . ALA A 1 110 ? 22.533 -7.369 -24.145 1.00 85.62 110 ALA A CA 1
ATOM 874 C C . ALA A 1 110 ? 23.448 -7.760 -25.330 1.00 85.62 110 ALA A C 1
ATOM 876 O O . ALA A 1 110 ? 24.583 -8.174 -25.067 1.00 85.62 110 ALA A O 1
ATOM 877 N N . PRO A 1 111 ? 23.057 -7.578 -26.613 1.00 80.50 111 PRO A N 1
ATOM 878 C CA . PRO A 1 111 ? 23.929 -7.885 -27.748 1.00 80.50 111 PRO A CA 1
ATOM 879 C C . PRO A 1 111 ? 25.216 -7.051 -27.760 1.00 80.50 111 PRO A C 1
ATOM 881 O O . PRO A 1 111 ? 26.287 -7.582 -28.040 1.00 80.50 111 PRO A O 1
ATOM 884 N N . PHE A 1 112 ? 25.131 -5.767 -27.402 1.00 82.38 112 PHE A N 1
ATOM 885 C CA . PHE A 1 112 ? 26.274 -4.846 -27.363 1.00 82.38 112 PHE A CA 1
ATOM 886 C C . PHE A 1 112 ? 27.158 -5.056 -26.128 1.00 82.38 112 PHE A C 1
ATOM 888 O O . PHE A 1 112 ? 28.336 -4.707 -26.132 1.00 82.38 112 PHE A O 1
ATOM 895 N N . GLN A 1 113 ? 26.605 -5.664 -25.077 1.00 81.69 113 GLN A N 1
ATOM 896 C CA . GLN A 1 113 ? 27.318 -6.023 -23.850 1.00 81.69 113 GLN A CA 1
ATOM 897 C C . GLN A 1 113 ? 27.885 -7.455 -23.874 1.00 81.69 113 GLN A C 1
ATOM 899 O O . GLN A 1 113 ? 28.420 -7.915 -22.868 1.00 81.69 113 GLN A O 1
ATOM 904 N N . ASN A 1 114 ? 27.800 -8.163 -25.010 1.00 76.69 114 ASN A N 1
ATOM 905 C CA . ASN A 1 114 ? 28.198 -9.572 -25.166 1.00 76.69 114 ASN A CA 1
ATOM 906 C C . ASN A 1 114 ? 27.461 -10.550 -24.226 1.00 76.69 114 ASN A C 1
ATOM 908 O O . ASN A 1 114 ? 27.955 -11.644 -23.941 1.00 76.69 114 ASN A O 1
ATOM 912 N N . ILE A 1 115 ? 26.268 -10.184 -23.751 1.00 78.25 115 ILE A N 1
ATOM 913 C CA . ILE A 1 115 ? 25.423 -11.049 -22.929 1.00 78.25 115 ILE A CA 1
ATOM 914 C C . ILE A 1 115 ? 24.552 -11.872 -23.872 1.00 78.25 115 ILE A C 1
ATOM 916 O O . ILE A 1 115 ? 23.621 -11.364 -24.493 1.00 78.25 115 ILE A O 1
ATOM 920 N N . LEU A 1 116 ? 24.863 -13.163 -23.987 1.00 75.81 116 LEU A N 1
ATOM 921 C CA . LEU A 1 116 ? 24.125 -14.078 -24.850 1.00 75.81 116 LEU A CA 1
ATOM 922 C C . LEU A 1 116 ? 23.215 -14.999 -24.034 1.00 75.81 116 LEU A C 1
ATOM 924 O O . LEU A 1 116 ? 23.646 -15.548 -23.013 1.00 75.81 116 LEU A O 1
ATOM 928 N N . PRO A 1 117 ? 21.978 -15.240 -24.502 1.00 77.88 117 PRO A N 1
ATOM 929 C CA . PRO A 1 117 ? 21.148 -16.286 -23.933 1.00 77.88 117 PRO A CA 1
ATOM 930 C C . PRO A 1 117 ? 21.809 -17.648 -24.157 1.00 77.88 117 PRO A C 1
ATOM 932 O O . PRO A 1 117 ? 22.536 -17.861 -25.131 1.00 77.88 117 PRO A O 1
ATOM 935 N N . ARG A 1 118 ? 21.542 -18.593 -23.252 1.00 75.00 118 ARG A N 1
ATOM 936 C CA . ARG A 1 118 ? 22.114 -19.939 -23.348 1.00 75.00 118 ARG A CA 1
ATOM 937 C C . ARG A 1 118 ? 21.629 -20.615 -24.638 1.00 75.00 118 ARG A C 1
ATOM 939 O O . ARG A 1 118 ? 20.418 -20.791 -24.789 1.00 75.00 118 ARG A O 1
ATOM 946 N N . PRO A 1 119 ? 22.536 -21.002 -25.554 1.00 70.62 119 PRO A N 1
ATOM 947 C CA . PRO A 1 119 ? 22.140 -21.661 -26.785 1.00 70.62 119 PRO A CA 1
ATOM 948 C C . PRO A 1 119 ? 21.596 -23.058 -26.483 1.00 70.62 119 PRO A C 1
ATOM 950 O O . PRO A 1 119 ? 22.049 -23.749 -25.566 1.00 70.62 119 PRO A O 1
ATOM 953 N N . TYR A 1 120 ? 20.628 -23.493 -27.282 1.00 72.81 120 TYR A N 1
ATOM 954 C CA . TYR A 1 120 ? 20.149 -24.867 -27.229 1.00 72.81 120 TYR A CA 1
ATOM 955 C C . TYR A 1 120 ? 21.259 -25.817 -27.705 1.00 72.81 120 TYR A C 1
ATOM 957 O O . TYR A 1 120 ? 21.669 -25.759 -28.861 1.00 72.81 120 TYR A O 1
ATOM 965 N N . CYS A 1 121 ? 21.739 -26.691 -26.818 1.00 64.12 121 CYS A N 1
ATOM 966 C CA . CYS A 1 121 ? 22.808 -27.645 -27.118 1.00 64.12 121 CYS A CA 1
ATOM 967 C C . CYS A 1 121 ? 22.223 -29.054 -27.288 1.00 64.12 121 CYS A C 1
ATOM 969 O O . CYS A 1 121 ? 21.624 -29.593 -26.355 1.00 64.12 121 CYS A O 1
ATOM 971 N N . LYS A 1 122 ? 22.423 -29.6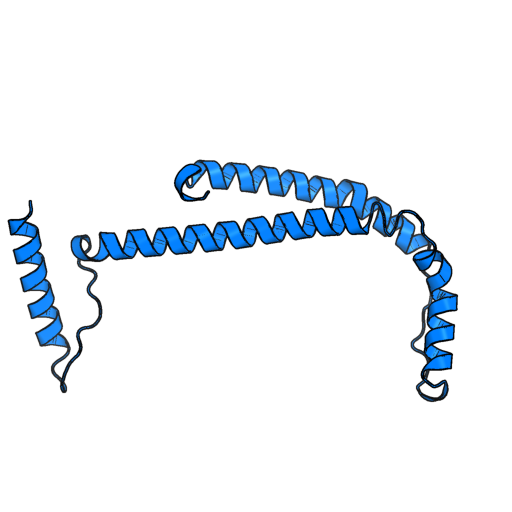85 -28.453 1.00 61.47 122 LYS A N 1
ATOM 972 C CA . LYS A 1 122 ? 22.171 -31.127 -28.627 1.00 61.47 122 LYS A CA 1
ATOM 973 C C . LYS A 1 122 ? 23.428 -31.898 -28.190 1.00 61.47 122 LYS A C 1
ATOM 975 O O . LYS A 1 122 ? 24.402 -31.943 -28.931 1.00 61.47 122 LYS A O 1
ATOM 980 N N . GLY A 1 123 ? 23.417 -32.501 -26.996 1.00 63.81 123 GLY A N 1
ATOM 981 C CA . GLY A 1 123 ? 24.548 -33.280 -26.446 1.00 63.81 123 GLY A CA 1
ATOM 982 C C . GLY A 1 123 ? 25.571 -32.466 -25.624 1.00 63.81 123 GLY A C 1
ATOM 983 O O . GLY A 1 123 ? 25.304 -31.333 -25.231 1.00 63.81 123 GLY A O 1
ATOM 984 N N . ASN A 1 124 ? 26.753 -33.041 -25.346 1.00 58.06 124 ASN A N 1
ATOM 985 C CA . ASN A 1 124 ? 27.770 -32.518 -24.402 1.00 58.06 124 ASN A CA 1
ATOM 986 C C . ASN A 1 124 ? 28.670 -31.371 -24.949 1.00 58.06 124 ASN A C 1
ATOM 988 O O . ASN A 1 124 ? 29.822 -31.252 -24.539 1.00 58.06 124 ASN A O 1
ATOM 992 N N . ILE A 1 125 ? 28.192 -30.520 -25.870 1.00 60.50 125 ILE A N 1
ATOM 993 C CA . ILE A 1 125 ? 29.031 -29.544 -26.620 1.00 60.50 125 ILE A CA 1
ATOM 994 C C . ILE A 1 125 ? 28.783 -28.072 -26.193 1.00 60.50 125 ILE A C 1
ATOM 996 O O . ILE A 1 125 ? 29.008 -27.125 -26.940 1.00 60.50 125 ILE A O 1
ATOM 1000 N N . GLN A 1 126 ? 28.375 -27.830 -24.942 1.00 61.09 126 GLN A N 1
ATOM 1001 C CA . GLN A 1 126 ? 27.964 -26.490 -24.468 1.00 61.09 126 GLN A CA 1
ATOM 1002 C C . GLN A 1 126 ? 29.015 -25.375 -24.653 1.00 61.09 126 GLN A C 1
ATOM 1004 O O . GLN A 1 126 ? 28.672 -24.228 -24.948 1.00 61.09 126 GLN A O 1
ATOM 1009 N N . GLN A 1 127 ? 30.305 -25.684 -24.494 1.00 57.09 127 GLN A N 1
ATOM 1010 C CA . GLN A 1 127 ? 31.372 -24.674 -24.553 1.00 57.09 127 GLN A CA 1
ATOM 1011 C C . GLN A 1 127 ? 31.753 -24.256 -25.982 1.00 57.09 127 GLN A C 1
ATOM 1013 O O . GLN A 1 127 ? 32.209 -23.128 -26.180 1.00 57.09 127 GLN A O 1
ATOM 1018 N N . PHE A 1 128 ? 31.583 -25.136 -26.974 1.00 55.88 128 PHE A N 1
ATOM 1019 C CA . PHE A 1 128 ? 31.989 -24.861 -28.357 1.00 55.88 128 PHE A CA 1
ATOM 1020 C C . PHE A 1 128 ? 30.939 -24.010 -29.082 1.00 55.88 128 PHE A C 1
ATOM 1022 O O . PHE A 1 128 ? 31.280 -23.018 -29.729 1.00 55.88 128 PHE A O 1
ATOM 1029 N N . ASP A 1 129 ? 29.658 -24.326 -28.878 1.00 61.97 129 ASP A N 1
ATOM 1030 C CA . ASP A 1 129 ? 28.546 -23.579 -29.473 1.00 61.97 129 ASP A CA 1
ATOM 1031 C C . ASP A 1 129 ? 28.486 -22.139 -28.948 1.00 61.97 129 ASP A C 1
ATOM 1033 O O . ASP A 1 129 ? 28.316 -21.200 -29.724 1.00 61.97 129 ASP A O 1
ATOM 1037 N N . THR A 1 130 ? 28.742 -21.931 -27.653 1.00 61.81 130 THR A N 1
ATOM 1038 C CA . THR A 1 130 ? 28.739 -20.588 -27.047 1.00 61.81 130 THR A CA 1
ATOM 1039 C C . THR A 1 130 ? 29.827 -19.678 -27.641 1.00 61.81 130 THR A C 1
ATOM 1041 O O . THR A 1 130 ? 29.565 -18.510 -27.930 1.00 61.81 130 THR A O 1
ATOM 1044 N N . LYS A 1 131 ? 31.035 -20.204 -27.901 1.00 66.25 131 LYS A N 1
ATOM 1045 C CA . LYS A 1 131 ? 32.131 -19.441 -28.536 1.00 66.25 131 LYS A CA 1
ATOM 1046 C C . LYS A 1 131 ? 31.832 -19.093 -29.996 1.00 66.25 131 LYS A C 1
ATOM 1048 O O . LYS A 1 131 ? 32.118 -17.978 -30.425 1.00 66.25 131 LYS A O 1
ATOM 1053 N N . ASN A 1 132 ? 31.223 -20.009 -30.746 1.00 66.62 132 ASN A N 1
ATOM 1054 C CA . ASN A 1 132 ? 30.851 -19.765 -32.142 1.00 66.62 132 ASN A CA 1
ATOM 1055 C C . ASN A 1 132 ? 29.745 -18.709 -32.275 1.00 66.62 132 ASN A C 1
ATOM 1057 O O . ASN A 1 132 ? 29.784 -17.895 -33.198 1.00 66.62 132 ASN A O 1
ATOM 1061 N N . VAL A 1 133 ? 28.788 -18.679 -31.340 1.00 68.44 133 VAL A N 1
ATOM 1062 C CA . VAL A 1 133 ? 27.760 -17.628 -31.291 1.00 68.44 133 VAL A CA 1
ATOM 1063 C C . VAL A 1 133 ? 28.399 -16.267 -30.990 1.00 68.44 133 VAL A C 1
ATOM 1065 O O . VAL A 1 133 ? 28.122 -15.316 -31.716 1.00 68.44 133 VAL A O 1
ATOM 1068 N N . LEU A 1 134 ? 29.319 -16.174 -30.022 1.00 67.12 134 LEU A N 1
ATOM 1069 C CA . LEU A 1 134 ? 30.054 -14.930 -29.725 1.00 67.12 134 LEU A CA 1
ATOM 1070 C C . LEU A 1 134 ? 30.795 -14.374 -30.952 1.00 67.12 134 LEU A C 1
ATOM 1072 O O . LEU A 1 134 ? 30.691 -13.187 -31.247 1.00 67.12 134 LEU A O 1
ATOM 1076 N N . ILE A 1 135 ? 31.491 -15.234 -31.704 1.00 67.06 135 ILE A N 1
ATOM 1077 C CA . ILE A 1 135 ? 32.218 -14.838 -32.924 1.00 67.06 135 ILE A CA 1
ATOM 1078 C C . ILE A 1 135 ? 31.259 -14.346 -34.020 1.00 67.06 135 ILE A C 1
ATOM 1080 O O . ILE A 1 135 ? 31.598 -13.455 -34.795 1.00 67.06 135 ILE A O 1
ATOM 1084 N N . ARG A 1 136 ? 30.050 -14.911 -34.107 1.00 67.06 136 ARG A N 1
ATOM 1085 C CA . ARG A 1 136 ? 29.050 -14.503 -35.104 1.00 67.06 136 ARG A CA 1
ATOM 1086 C C . ARG A 1 136 ? 28.434 -13.142 -34.776 1.00 67.06 136 ARG A C 1
ATOM 1088 O O . ARG A 1 136 ? 28.258 -12.335 -35.684 1.00 67.06 136 ARG A O 1
ATOM 1095 N N . TYR A 1 137 ? 28.152 -12.880 -33.499 1.00 68.44 137 TYR A N 1
ATOM 1096 C CA . TYR A 1 137 ? 27.630 -11.590 -33.041 1.00 68.44 137 TYR A CA 1
ATOM 1097 C C . TYR A 1 137 ? 28.672 -10.469 -33.141 1.00 68.44 137 TYR A C 1
ATOM 1099 O O . TYR A 1 137 ? 28.331 -9.382 -33.597 1.00 68.44 137 TYR A O 1
ATOM 1107 N N . SER A 1 138 ? 29.945 -10.729 -32.821 1.00 64.38 138 SER A N 1
ATOM 1108 C CA . SER A 1 138 ? 31.011 -9.728 -32.991 1.00 64.38 138 SER A CA 1
ATOM 1109 C C . SER A 1 138 ? 31.245 -9.356 -34.458 1.00 64.38 138 SER A C 1
ATOM 1111 O O . SER A 1 138 ? 31.527 -8.200 -34.764 1.00 64.38 138 SER A O 1
ATOM 1113 N N . ARG A 1 139 ? 31.065 -10.306 -35.384 1.00 64.19 139 ARG A N 1
ATOM 1114 C CA . ARG A 1 139 ? 31.112 -10.037 -36.828 1.00 64.19 139 ARG A CA 1
ATOM 1115 C C . ARG A 1 139 ? 29.953 -9.156 -37.293 1.00 64.19 139 ARG A C 1
ATOM 1117 O O . ARG A 1 139 ? 30.184 -8.205 -38.021 1.00 64.19 139 ARG A O 1
ATOM 1124 N N . PHE A 1 140 ? 28.736 -9.457 -36.840 1.00 67.25 140 PHE A N 1
ATOM 1125 C CA . PHE A 1 140 ? 27.529 -8.711 -37.205 1.00 67.25 140 PHE A CA 1
ATOM 1126 C C . PHE A 1 140 ? 27.534 -7.278 -36.652 1.00 67.25 140 PHE A C 1
ATOM 1128 O O . PHE A 1 140 ? 27.142 -6.347 -37.344 1.00 67.25 140 PHE A O 1
ATOM 1135 N N . LEU A 1 141 ? 28.032 -7.080 -35.427 1.00 61.41 141 LEU A N 1
ATOM 1136 C CA . LEU A 1 141 ? 28.166 -5.748 -34.830 1.00 61.41 141 LEU A CA 1
ATOM 1137 C C . LEU A 1 141 ? 29.198 -4.871 -35.558 1.00 61.41 141 LEU A C 1
ATOM 1139 O O . LEU A 1 141 ? 28.953 -3.683 -35.728 1.00 61.4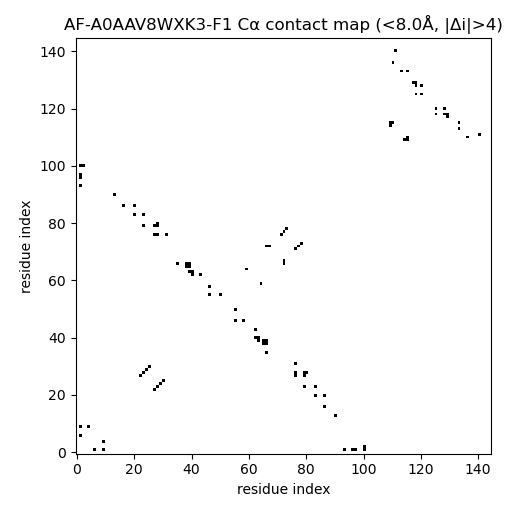1 141 LEU A O 1
ATOM 1143 N N . ASN A 1 142 ? 30.303 -5.452 -36.041 1.00 60.22 142 ASN A N 1
ATOM 1144 C CA . ASN A 1 142 ? 31.310 -4.737 -36.837 1.00 60.22 142 ASN A CA 1
ATOM 1145 C C . ASN A 1 142 ? 30.856 -4.402 -38.271 1.00 60.22 142 ASN A C 1
ATOM 1147 O O . ASN A 1 142 ? 31.518 -3.612 -38.930 1.00 60.22 142 ASN A O 1
ATOM 1151 N N . GLU A 1 143 ? 29.783 -5.017 -38.778 1.00 66.69 143 GLU A N 1
ATOM 1152 C CA . GLU A 1 143 ? 29.211 -4.690 -40.096 1.00 66.69 143 GLU A CA 1
ATOM 1153 C C . GLU A 1 143 ? 28.140 -3.587 -40.029 1.00 66.69 143 GLU A C 1
ATOM 1155 O O . GLU A 1 143 ? 27.771 -3.034 -41.063 1.00 66.69 143 GLU A O 1
ATOM 1160 N N . ILE A 1 144 ? 27.618 -3.282 -38.835 1.00 61.25 144 ILE A N 1
ATOM 1161 C CA . ILE A 1 144 ? 26.534 -2.305 -38.624 1.00 61.25 144 ILE A CA 1
ATOM 1162 C C . ILE A 1 144 ? 27.056 -0.927 -38.175 1.00 61.25 144 ILE A C 1
ATOM 1164 O O . ILE A 1 144 ? 26.359 0.068 -38.375 1.00 61.25 144 ILE A O 1
ATOM 1168 N N . ILE A 1 145 ? 28.252 -0.866 -37.580 1.00 50.06 145 ILE A N 1
ATOM 1169 C CA . ILE A 1 145 ? 28.956 0.371 -37.184 1.00 50.06 145 ILE A CA 1
ATOM 1170 C C . ILE A 1 145 ? 29.885 0.807 -38.316 1.00 50.06 145 ILE A C 1
ATOM 1172 O O . ILE A 1 145 ? 29.887 2.018 -38.632 1.00 50.06 145 ILE A O 1
#

Secondary structure (DSSP, 8-state):
-HHHHHHHHHHHHHHHHHHHHHHHIIIIIHHHHHHHHHHS-S--PPPPGGGHHHHHHHHHHHHSHHHHT-THIIIIIHHHHHHHHHHHHHHHHHHHHHHHHHHHHHHHHTTTTT--PPPP-SSS-HHHHHHHHHHHHHHHHHHH-

Nearest PDB structures (foldseek):
  7usc-assembly1_A  TM=9.738E-01  e=8.534E-11  Homo sapiens
  7use-assembly1_A  TM=9.681E-01  e=8.534E-11  Homo sapiens
  4n78-assembly1_A  TM=9.781E-01  e=1.157E-09  Homo sapiens

Foldseek 3Di:
DCVVCDPVNLVVLLVVLVVVLVCLVVPDQVVVVVVVVVLQDPDDDQDDCVCPPVSRVVSCCVRCVSVVPPPCCPVPVVVSVVSSVVSVVVNVVSVVVNVVVVVVVCVVCCLVVVNDDQDDDDPDCRVPVSVVVSVVSVVVVVVVD

Sequence (145 aa):
MCKLLGYQGIAVVMEELLKIVKSLIQGSLLQFTKTLMEAMPKICKLPRYDYGSPGVLGYYHAQLNDIVQYPDARTELFHNFREFGNIILFCLLMEQALSQEEVCDLLQAAPFQNILPRPYCKGNIQQFDTKNVLIRYSRFLNEII

Radius of gyration: 29.31 Å; Cα contacts (8 Å, |Δi|>4): 55; chains: 1; bounding box: 58×47×69 Å

InterPro domains:
  IPR008081 Cytoplasmic FMR1-interacting [PF05994] (1-140)
  IPR008081 Cytoplasmic FMR1-interacting [PTHR12195] (1-133)

Solvent-accessible surface area (backbone atoms only — not comparable to full-atom values): 8551 Å² total; per-residue (Å²): 107,59,92,79,45,42,72,70,44,49,51,54,52,53,53,52,51,51,52,51,48,51,48,44,49,72,43,61,51,44,53,51,51,52,55,50,56,70,58,43,61,95,75,82,77,86,74,63,78,91,54,43,72,71,49,49,51,52,51,50,50,68,60,40,40,67,60,73,66,38,75,55,48,71,69,48,52,50,44,53,51,49,53,52,50,50,53,54,52,48,55,52,54,50,51,54,53,43,55,54,50,52,52,52,53,48,62,70,43,20,71,84,69,74,54,72,79,86,74,92,61,90,68,99,50,64,73,60,56,55,54,55,52,52,56,52,52,57,52,54,54,67,72,73,110